Protein AF-A0A0F3GS63-F1 (afdb_monomer_lite)

Radius of gyration: 13.04 Å; chains: 1; bounding box: 34×26×33 Å

pLDDT: mean 95.09, std 3.08, range [76.19, 98.25]

Sequence (89 aa):
MVVAHPFRFSLDYGRYCYKLDIDGVEVHSSNTTPSAQQMARKLADHKQLFQLTASDGHSVSSIGQYHTLFPNSIETIEDLAAFIISCKV

Foldseek 3Di:
DEDELQPLPHPVSSVVVLVDDDLYYALEEPRHDPVSSVVRVVSCVVQQHHYFWAHPDPDPVSHPPIGDDDPDDDPDPVSVVVVSNVSGD

Organism: NCBI:txid29290

InterPro domains:
  IPR016195 Polymerase/histidinol phosphatase-like [SSF89550] (2-85)

Secondary structure (DSSP, 8-state):
-EE-STTSS-HHHHHHGGGS--SEEEEE-TT--HHHHHHHHHHHHHTT-EEEE----SSGGGTTSS----SS---SHHHHHHHHHHT--

Structure (mmCIF, N/CA/C/O backbone):
data_AF-A0A0F3GS63-F1
#
_entry.id   AF-A0A0F3GS63-F1
#
loop_
_atom_site.group_PDB
_atom_site.id
_atom_site.type_symbol
_atom_site.label_atom_id
_atom_site.label_alt_id
_atom_site.label_comp_id
_atom_site.label_asym_id
_atom_site.label_entity_id
_atom_site.label_seq_id
_atom_si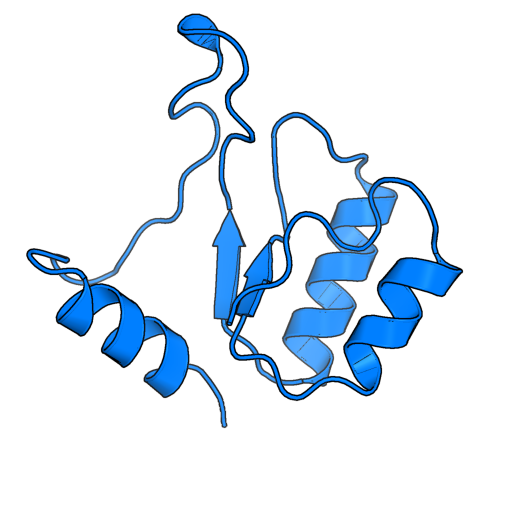te.pdbx_PDB_ins_code
_atom_site.Cartn_x
_atom_site.Cartn_y
_atom_site.Cartn_z
_atom_site.occupancy
_atom_site.B_iso_or_equiv
_atom_site.auth_seq_id
_atom_site.auth_comp_id
_atom_site.auth_asym_id
_atom_site.auth_atom_id
_atom_site.pdbx_PDB_model_num
ATOM 1 N N . MET A 1 1 ? -3.128 -8.901 6.795 1.00 87.12 1 MET A N 1
ATOM 2 C CA . MET A 1 1 ? -1.858 -9.008 6.045 1.00 87.12 1 MET A CA 1
ATOM 3 C C . MET A 1 1 ? -1.842 -8.030 4.875 1.00 87.12 1 MET A C 1
ATOM 5 O O . MET A 1 1 ? -2.754 -8.055 4.057 1.00 87.12 1 MET A O 1
ATOM 9 N N . VAL A 1 2 ? -0.805 -7.191 4.779 1.00 96.12 2 VAL A N 1
ATOM 10 C CA . VAL A 1 2 ? -0.578 -6.263 3.653 1.00 96.12 2 VAL A CA 1
ATOM 11 C C . VAL A 1 2 ? 0.597 -6.767 2.819 1.00 96.12 2 VAL A C 1
ATOM 13 O O . VAL A 1 2 ? 1.624 -7.138 3.384 1.00 96.12 2 VAL A O 1
ATOM 16 N N . VAL A 1 3 ? 0.465 -6.793 1.490 1.00 96.62 3 VAL A N 1
ATOM 17 C CA . VAL A 1 3 ? 1.575 -7.181 0.600 1.00 96.62 3 VAL A CA 1
ATOM 18 C C . VAL A 1 3 ? 2.442 -5.972 0.253 1.00 96.62 3 VAL A C 1
ATOM 20 O O . VAL A 1 3 ? 1.936 -4.965 -0.241 1.00 96.62 3 VAL A O 1
ATOM 23 N N . ALA A 1 4 ? 3.748 -6.075 0.499 1.00 95.69 4 ALA A N 1
ATOM 24 C CA . ALA A 1 4 ? 4.718 -5.022 0.203 1.00 95.69 4 ALA A CA 1
ATOM 25 C C . ALA A 1 4 ? 5.103 -5.025 -1.283 1.00 95.69 4 ALA A C 1
ATOM 27 O O . ALA A 1 4 ? 5.412 -6.084 -1.842 1.00 95.69 4 ALA A O 1
ATOM 28 N N . HIS A 1 5 ? 5.058 -3.842 -1.903 1.00 94.94 5 HIS A N 1
ATOM 29 C CA . HIS A 1 5 ? 5.459 -3.502 -3.271 1.00 94.94 5 HIS A CA 1
ATOM 30 C C . HIS A 1 5 ? 5.433 -4.704 -4.242 1.00 94.94 5 HIS A C 1
ATOM 32 O O . HIS A 1 5 ? 6.473 -5.099 -4.789 1.00 94.94 5 HIS A O 1
ATOM 38 N N . PRO A 1 6 ? 4.255 -5.326 -4.470 1.00 96.44 6 PRO A N 1
ATOM 39 C CA . PRO A 1 6 ? 4.167 -6.690 -5.007 1.00 96.44 6 PRO A CA 1
ATOM 40 C C . PRO A 1 6 ? 4.644 -6.814 -6.459 1.00 96.44 6 PRO A C 1
ATOM 42 O O . PRO A 1 6 ? 5.010 -7.896 -6.908 1.00 96.44 6 PRO A O 1
ATOM 45 N N . PHE A 1 7 ? 4.675 -5.700 -7.193 1.00 96.75 7 PHE A N 1
ATOM 46 C CA . PHE A 1 7 ? 5.104 -5.635 -8.591 1.00 96.75 7 PHE A CA 1
ATOM 47 C C . PHE A 1 7 ? 6.523 -5.070 -8.772 1.00 96.75 7 PHE A C 1
ATOM 49 O O . PHE A 1 7 ? 6.912 -4.788 -9.903 1.00 96.75 7 PHE A O 1
ATOM 56 N N . ARG A 1 8 ? 7.305 -4.892 -7.691 1.00 94.69 8 ARG A N 1
ATOM 57 C CA . ARG A 1 8 ? 8.652 -4.287 -7.752 1.00 94.69 8 ARG A CA 1
ATOM 58 C C . ARG A 1 8 ? 9.611 -5.045 -8.672 1.00 94.69 8 ARG A C 1
ATOM 60 O O . ARG A 1 8 ? 10.339 -4.417 -9.432 1.00 94.69 8 ARG A O 1
ATOM 67 N N . PHE A 1 9 ? 9.622 -6.375 -8.592 1.00 91.44 9 PHE A N 1
ATOM 68 C CA . PHE A 1 9 ? 10.605 -7.207 -9.299 1.00 91.44 9 PHE A CA 1
ATOM 69 C C . PHE A 1 9 ? 10.022 -8.044 -10.435 1.00 91.44 9 PHE A C 1
ATOM 71 O O . PHE A 1 9 ? 10.720 -8.334 -11.401 1.00 91.44 9 PHE A O 1
ATOM 78 N N . SER A 1 10 ? 8.764 -8.471 -10.320 1.00 92.38 10 SER A N 1
ATOM 79 C CA . SER A 1 10 ? 8.151 -9.381 -11.285 1.00 92.38 10 SER A CA 1
ATOM 80 C C . SER A 1 10 ? 6.653 -9.149 -11.375 1.00 92.38 10 SER A C 1
ATOM 82 O O . SER A 1 10 ? 5.946 -9.115 -10.365 1.00 92.38 10 SER A O 1
ATOM 84 N N . LEU A 1 11 ? 6.169 -9.044 -12.613 1.00 92.12 11 LEU A N 1
ATOM 85 C CA . LEU A 1 11 ? 4.743 -8.977 -12.897 1.00 92.12 11 LEU A CA 1
ATOM 86 C C . LEU A 1 11 ? 4.033 -10.266 -12.474 1.00 92.12 11 LEU A C 1
ATOM 88 O O . LEU A 1 11 ? 2.938 -10.207 -11.921 1.00 92.12 11 LEU A O 1
ATOM 92 N N . ASP A 1 12 ? 4.656 -11.419 -12.709 1.00 93.06 12 ASP A N 1
ATOM 93 C CA . ASP A 1 12 ? 4.038 -12.716 -12.441 1.00 93.06 12 ASP A CA 1
ATOM 94 C C . ASP A 1 12 ? 3.957 -13.015 -10.943 1.00 93.06 12 ASP A C 1
ATOM 96 O O . ASP A 1 12 ? 2.942 -13.536 -10.480 1.00 93.06 12 ASP A O 1
ATOM 100 N N . TYR A 1 13 ? 4.956 -12.596 -10.161 1.00 90.56 13 TYR A N 1
ATOM 101 C CA . TYR A 1 13 ? 4.877 -12.688 -8.700 1.00 90.56 13 TYR A CA 1
ATOM 102 C C . TYR A 1 13 ? 3.791 -11.770 -8.143 1.00 90.56 13 TYR A C 1
ATOM 104 O O . TYR A 1 13 ? 2.964 -12.220 -7.353 1.00 90.56 13 TYR A O 1
ATOM 112 N N . GLY A 1 14 ? 3.704 -10.526 -8.625 1.00 94.88 14 GLY A N 1
ATOM 113 C CA . GLY A 1 14 ? 2.629 -9.623 -8.216 1.00 94.88 14 GLY A CA 1
ATOM 114 C C . GLY A 1 14 ? 1.236 -10.126 -8.618 1.00 94.88 14 GLY A C 1
ATOM 115 O O . GLY A 1 14 ? 0.270 -9.956 -7.874 1.00 94.88 14 GLY A O 1
ATOM 116 N N . ARG A 1 15 ? 1.108 -10.826 -9.755 1.00 96.81 15 ARG A N 1
ATOM 117 C CA . ARG A 1 15 ? -0.156 -11.460 -10.173 1.00 96.81 15 ARG A CA 1
ATOM 118 C C . ARG A 1 15 ? -0.616 -12.562 -9.221 1.00 96.81 15 ARG A C 1
ATOM 120 O O . ARG A 1 15 ? -1.819 -12.801 -9.123 1.00 96.81 15 ARG A O 1
ATOM 127 N N . TYR A 1 16 ? 0.292 -13.209 -8.493 1.00 96.12 16 TYR A N 1
ATOM 128 C CA . TYR A 1 16 ? -0.090 -14.207 -7.495 1.00 96.12 16 TYR A CA 1
ATOM 129 C C . TYR A 1 16 ? -0.933 -13.598 -6.364 1.00 96.12 16 TYR A C 1
ATOM 131 O O . TYR A 1 16 ? -1.847 -14.252 -5.862 1.00 96.12 16 TYR A O 1
ATOM 139 N N . CYS A 1 17 ? -0.724 -12.316 -6.041 1.00 96.12 17 CYS A N 1
ATOM 140 C CA . CYS A 1 17 ? -1.490 -11.604 -5.017 1.00 96.12 17 CYS A CA 1
ATOM 141 C C . CYS A 1 17 ? -2.995 -11.514 -5.318 1.00 96.12 17 CYS A C 1
ATOM 143 O O . CYS A 1 17 ? -3.785 -11.368 -4.388 1.00 96.12 17 CYS A O 1
ATOM 145 N N . TYR A 1 18 ? -3.425 -11.677 -6.578 1.00 96.81 18 TYR A N 1
ATOM 146 C CA . TYR A 1 18 ? -4.856 -11.752 -6.906 1.00 96.81 18 TYR A CA 1
ATOM 147 C C . TYR A 1 18 ? -5.545 -12.951 -6.238 1.00 96.81 18 TYR A C 1
ATOM 149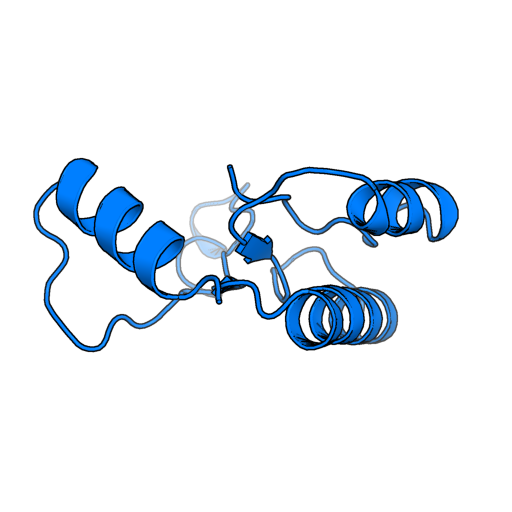 O O . TYR A 1 18 ? -6.718 -12.862 -5.874 1.00 96.81 18 TYR A O 1
ATOM 157 N N . LYS A 1 19 ? -4.805 -14.047 -6.034 1.00 96.12 19 LYS A N 1
ATOM 158 C CA . LYS A 1 19 ? -5.300 -15.308 -5.463 1.00 96.12 19 LYS A CA 1
ATOM 159 C C . LYS A 1 19 ? -5.197 -15.371 -3.938 1.00 96.12 19 LYS A C 1
ATOM 161 O O . LYS A 1 19 ? -5.720 -16.306 -3.346 1.00 96.12 19 LYS A O 1
ATOM 166 N N . LEU A 1 20 ? -4.499 -14.421 -3.317 1.00 95.25 20 LEU A N 1
ATOM 167 C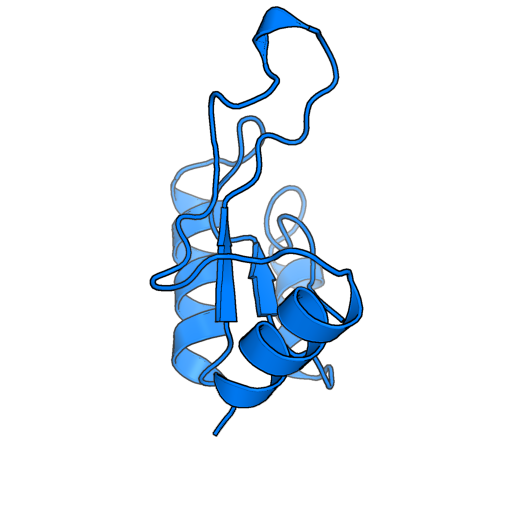 CA . LEU A 1 20 ? -4.296 -14.405 -1.873 1.00 95.25 20 LEU A CA 1
ATOM 168 C C . LEU A 1 20 ? -5.489 -13.776 -1.151 1.00 95.25 20 LEU A C 1
ATOM 170 O O . LEU A 1 20 ? -6.151 -12.871 -1.677 1.00 95.25 20 LEU A O 1
ATOM 174 N N . ASP A 1 21 ? -5.710 -14.240 0.077 1.00 95.50 21 ASP A N 1
ATOM 175 C CA . ASP A 1 21 ? -6.525 -13.543 1.062 1.00 95.50 21 ASP A CA 1
ATOM 176 C C . ASP A 1 21 ? -5.636 -12.538 1.807 1.00 95.50 21 ASP A C 1
ATOM 178 O O . ASP A 1 21 ? -4.774 -12.901 2.607 1.00 95.50 21 ASP A O 1
ATOM 182 N N . ILE A 1 22 ? -5.762 -11.271 1.427 1.00 95.88 22 ILE A N 1
ATOM 183 C CA . ILE A 1 22 ? -4.961 -10.145 1.917 1.00 95.88 22 ILE A CA 1
ATOM 184 C C . ILE A 1 22 ? -5.900 -8.995 2.262 1.00 95.88 22 ILE A C 1
ATOM 186 O O . ILE A 1 22 ? -7.030 -8.956 1.775 1.00 95.88 22 ILE A O 1
ATOM 190 N N . ASP A 1 23 ? -5.432 -8.070 3.091 1.00 97.69 23 ASP A N 1
ATOM 191 C CA . ASP A 1 23 ? -6.237 -6.953 3.608 1.00 97.69 23 ASP A CA 1
ATOM 192 C C . ASP A 1 23 ? -5.792 -5.6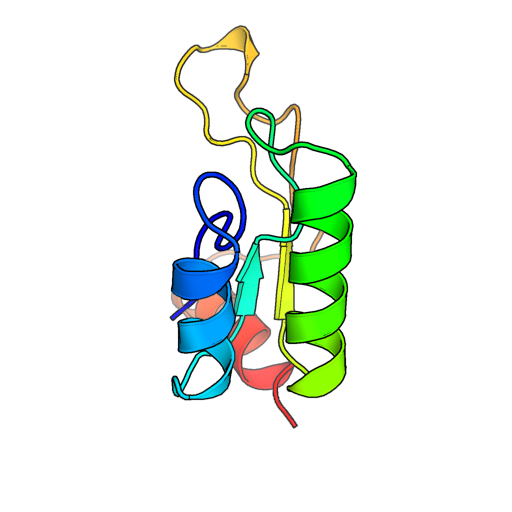07 3.033 1.00 97.69 23 ASP A C 1
ATOM 194 O O . ASP A 1 23 ? -6.534 -4.631 3.046 1.00 97.69 23 ASP A O 1
ATOM 198 N N . GLY A 1 24 ? -4.585 -5.557 2.467 1.00 97.69 24 GLY A N 1
ATOM 199 C CA . GLY A 1 24 ? -4.056 -4.356 1.847 1.00 97.69 24 GLY A CA 1
ATOM 200 C C . GLY A 1 24 ? -2.929 -4.627 0.864 1.00 97.69 24 GLY A C 1
ATOM 201 O O . GLY A 1 24 ? -2.355 -5.720 0.810 1.00 97.69 24 GLY A O 1
ATOM 202 N N . VAL A 1 25 ? -2.590 -3.589 0.111 1.00 97.94 25 VAL A N 1
ATOM 203 C CA . VAL A 1 25 ? -1.516 -3.581 -0.880 1.00 97.94 25 VAL A CA 1
ATOM 204 C C . VAL A 1 25 ? -0.698 -2.312 -0.703 1.00 97.94 25 VAL A C 1
ATOM 206 O O . VAL A 1 25 ? -1.256 -1.217 -0.668 1.00 97.94 25 VAL A O 1
ATOM 209 N N . GLU A 1 26 ? 0.624 -2.437 -0.642 1.00 97.94 26 GLU A N 1
ATOM 210 C CA . GLU A 1 26 ? 1.496 -1.277 -0.783 1.00 97.94 26 GLU A CA 1
ATOM 211 C C . GLU A 1 26 ? 1.531 -0.832 -2.250 1.00 97.94 26 GLU A C 1
ATOM 213 O O . GLU A 1 26 ? 1.981 -1.560 -3.141 1.00 97.94 26 GLU A O 1
ATOM 218 N N . VAL A 1 27 ? 1.032 0.376 -2.501 1.00 97.62 27 VAL A N 1
ATOM 219 C CA . VAL A 1 27 ? 0.877 0.948 -3.842 1.00 97.62 27 VAL A CA 1
ATOM 220 C C . VAL A 1 27 ? 1.980 1.934 -4.208 1.00 97.62 27 VAL A C 1
ATOM 222 O O . VAL A 1 27 ? 2.097 2.307 -5.378 1.00 97.62 27 VAL A O 1
ATOM 225 N N . HIS A 1 28 ? 2.776 2.371 -3.230 1.00 95.75 28 HIS A N 1
ATOM 226 C CA . HIS A 1 28 ? 3.848 3.334 -3.438 1.00 95.75 28 HIS A CA 1
ATOM 227 C C . HIS A 1 28 ? 4.929 3.214 -2.359 1.00 95.75 28 HIS A C 1
ATOM 229 O O . HIS A 1 28 ? 4.621 3.167 -1.170 1.00 95.75 28 HIS A O 1
ATOM 235 N N . SER A 1 29 ? 6.188 3.205 -2.795 1.00 94.06 29 SER A N 1
ATOM 236 C CA . SER A 1 29 ? 7.364 3.339 -1.937 1.00 94.06 29 SER A CA 1
ATOM 237 C C . SER A 1 29 ? 8.550 3.922 -2.699 1.00 94.06 29 SER A C 1
ATOM 239 O O . SER A 1 29 ? 8.520 4.001 -3.934 1.00 94.06 29 SER A O 1
ATOM 241 N N . SER A 1 30 ? 9.631 4.240 -1.977 1.00 90.75 30 SER A N 1
ATOM 242 C CA . SER A 1 30 ? 10.904 4.732 -2.534 1.00 90.75 30 SER A CA 1
ATOM 243 C C . SER A 1 30 ? 11.525 3.804 -3.582 1.00 90.75 30 SER A C 1
ATOM 245 O O . SER A 1 30 ? 12.412 4.213 -4.325 1.00 90.75 30 SER A O 1
ATOM 247 N N . ASN A 1 31 ? 11.080 2.547 -3.635 1.00 87.44 31 ASN A N 1
ATOM 248 C CA . ASN A 1 31 ? 11.715 1.468 -4.382 1.00 87.44 31 ASN A CA 1
ATOM 249 C C . ASN A 1 31 ? 10.810 0.870 -5.469 1.00 87.44 31 ASN A C 1
ATOM 251 O O . ASN A 1 31 ? 1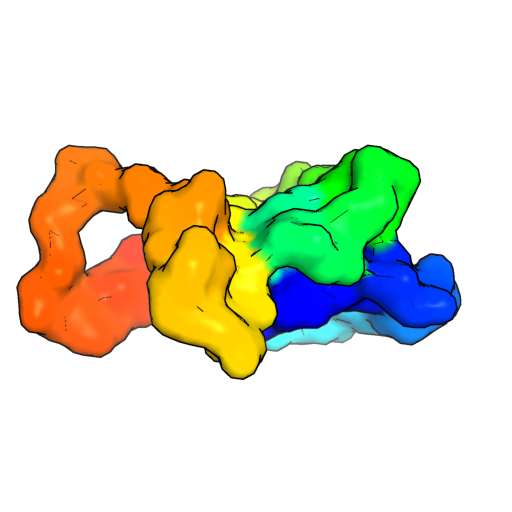0.932 -0.303 -5.824 1.00 87.44 31 ASN A O 1
ATOM 255 N N . THR A 1 32 ? 9.856 1.655 -5.973 1.00 93.38 32 THR A N 1
ATOM 256 C CA . THR A 1 32 ? 8.871 1.207 -6.968 1.00 93.38 32 THR A CA 1
ATOM 257 C C . THR A 1 32 ? 8.889 2.082 -8.212 1.00 93.38 32 THR A C 1
ATOM 259 O O . THR A 1 32 ? 8.975 3.303 -8.132 1.00 93.38 32 THR A O 1
ATOM 262 N N . THR A 1 33 ? 8.773 1.461 -9.386 1.00 95.44 33 THR A N 1
ATOM 263 C CA . THR A 1 33 ? 8.616 2.181 -10.656 1.00 95.44 33 THR A CA 1
ATOM 264 C C . THR A 1 33 ? 7.158 2.617 -10.858 1.00 95.44 33 THR A C 1
ATOM 266 O O . THR A 1 33 ? 6.250 1.962 -10.338 1.00 95.44 33 THR A O 1
ATOM 269 N N . PRO A 1 34 ? 6.877 3.656 -11.671 1.00 96.00 34 PRO A N 1
ATOM 270 C CA . PRO A 1 34 ? 5.503 4.092 -11.939 1.00 96.00 34 PRO A CA 1
ATOM 271 C C . PRO A 1 34 ? 4.587 2.981 -12.480 1.00 96.00 34 PRO A C 1
ATOM 273 O O . PRO A 1 34 ? 3.410 2.914 -12.123 1.00 96.00 34 PRO A O 1
ATOM 276 N N . SER A 1 35 ? 5.125 2.072 -13.301 1.00 96.19 35 SER A N 1
ATOM 277 C CA . SER A 1 35 ? 4.380 0.919 -13.815 1.00 96.19 35 SER A CA 1
ATOM 278 C C . SER A 1 35 ? 4.042 -0.088 -12.713 1.00 96.19 35 SER A C 1
ATOM 280 O O . SER A 1 35 ? 2.898 -0.535 -12.634 1.00 96.19 35 SER A O 1
ATOM 282 N N . ALA A 1 36 ? 4.986 -0.403 -11.819 1.00 96.81 36 ALA A N 1
ATOM 283 C CA . ALA A 1 36 ? 4.739 -1.283 -10.676 1.00 96.81 36 ALA A CA 1
ATOM 284 C C . ALA A 1 36 ? 3.669 -0.704 -9.738 1.00 96.81 36 ALA A C 1
ATOM 286 O O . ALA A 1 36 ? 2.748 -1.416 -9.335 1.00 96.81 36 ALA A O 1
ATOM 287 N N . GLN A 1 37 ? 3.736 0.599 -9.458 1.00 97.38 37 GLN A N 1
ATOM 288 C CA . GLN A 1 37 ? 2.739 1.298 -8.643 1.00 97.38 37 GLN A CA 1
ATOM 289 C C . GLN A 1 37 ? 1.347 1.272 -9.286 1.00 97.38 37 GLN A C 1
ATOM 291 O O . GLN A 1 37 ? 0.347 1.028 -8.613 1.00 97.38 37 GLN A O 1
ATOM 296 N N . GLN A 1 38 ? 1.261 1.491 -10.604 1.00 97.56 38 GLN A N 1
ATOM 297 C CA . GLN A 1 38 ? -0.008 1.407 -11.329 1.00 97.56 38 GLN A CA 1
ATOM 298 C C . GLN A 1 38 ? -0.616 0.002 -11.231 1.00 97.56 38 GLN A C 1
ATOM 300 O O . GLN A 1 38 ? -1.825 -0.134 -11.052 1.00 97.56 38 GLN A O 1
ATOM 305 N N . MET A 1 39 ? 0.204 -1.044 -11.328 1.00 98.12 39 MET A N 1
ATOM 306 C CA . MET A 1 39 ? -0.263 -2.425 -11.188 1.00 98.12 39 MET A CA 1
ATOM 307 C C . MET A 1 39 ? -0.704 -2.749 -9.757 1.00 98.12 39 MET A C 1
ATOM 309 O O . MET A 1 39 ? -1.717 -3.426 -9.578 1.00 98.12 39 MET A O 1
ATOM 313 N N . ALA A 1 40 ? 0.002 -2.230 -8.750 1.00 97.88 40 ALA A N 1
ATOM 314 C CA . ALA A 1 40 ? -0.383 -2.363 -7.348 1.00 97.88 40 ALA A CA 1
ATOM 315 C C . ALA A 1 40 ? -1.734 -1.689 -7.060 1.00 97.88 40 ALA A C 1
ATOM 317 O O . ALA A 1 40 ? -2.597 -2.311 -6.444 1.00 97.88 40 ALA A O 1
ATOM 318 N N . ARG A 1 41 ? -1.963 -0.476 -7.588 1.00 98.25 41 ARG A N 1
ATOM 319 C CA . ARG A 1 41 ? -3.269 0.207 -7.508 1.00 98.25 41 ARG A CA 1
ATOM 320 C C . ARG A 1 41 ? -4.379 -0.612 -8.160 1.00 98.25 41 ARG A C 1
ATOM 322 O O . ARG A 1 41 ? -5.382 -0.877 -7.517 1.00 98.25 41 ARG A O 1
ATOM 329 N N . LYS A 1 42 ? -4.153 -1.133 -9.373 1.00 98.00 42 LYS A N 1
ATOM 330 C CA . LYS A 1 42 ? -5.126 -2.011 -10.053 1.00 98.00 42 LYS A CA 1
ATOM 331 C C . LYS A 1 42 ? -5.495 -3.244 -9.224 1.00 98.00 42 LYS A C 1
ATOM 333 O O . LYS A 1 42 ? -6.660 -3.624 -9.208 1.00 98.00 42 LYS A O 1
ATOM 338 N N . LEU A 1 43 ? -4.524 -3.870 -8.554 1.00 97.38 43 LEU A N 1
ATOM 339 C CA . LEU A 1 43 ? -4.785 -4.996 -7.652 1.00 97.38 43 LEU A CA 1
ATOM 340 C C . LEU A 1 43 ? -5.649 -4.565 -6.459 1.00 97.38 43 LEU A C 1
ATOM 342 O O . LEU A 1 43 ? -6.616 -5.255 -6.138 1.00 97.38 43 LEU A O 1
ATOM 346 N N . ALA A 1 44 ? -5.297 -3.450 -5.814 1.00 97.62 44 ALA A N 1
ATOM 347 C CA . ALA A 1 44 ? -6.034 -2.937 -4.666 1.00 97.62 44 ALA A CA 1
ATOM 348 C C . ALA A 1 44 ? -7.474 -2.565 -5.040 1.00 97.62 44 ALA A C 1
ATOM 350 O O . ALA A 1 44 ? -8.400 -2.998 -4.363 1.00 97.62 44 ALA A O 1
ATOM 351 N N . ASP A 1 45 ? -7.665 -1.859 -6.155 1.00 97.38 45 ASP A N 1
ATOM 352 C CA . ASP A 1 45 ? -8.981 -1.469 -6.663 1.00 97.38 45 ASP A CA 1
ATOM 353 C C . ASP A 1 45 ? -9.823 -2.702 -7.024 1.00 97.38 45 ASP A C 1
ATOM 355 O O . ASP A 1 45 ? -10.994 -2.789 -6.664 1.00 97.38 45 ASP A O 1
ATOM 359 N N . HIS A 1 46 ? -9.220 -3.694 -7.693 1.00 96.75 46 HIS A N 1
ATOM 360 C CA . HIS A 1 46 ? -9.912 -4.919 -8.100 1.00 96.75 46 HIS A CA 1
ATOM 361 C C . HIS A 1 46 ? -10.418 -5.744 -6.912 1.00 96.75 46 HIS A C 1
ATOM 363 O O . HIS A 1 46 ? -11.494 -6.331 -6.993 1.00 96.75 46 HIS A O 1
ATOM 369 N N . LYS A 1 47 ? -9.637 -5.813 -5.830 1.00 96.00 47 LYS A N 1
ATOM 370 C CA . LYS A 1 47 ? -9.976 -6.581 -4.622 1.00 96.00 47 LYS A CA 1
ATOM 371 C C . LYS A 1 47 ? -10.586 -5.720 -3.508 1.00 96.00 47 LYS A C 1
ATOM 373 O O . LYS A 1 47 ? -10.791 -6.248 -2.423 1.00 96.00 47 LYS A O 1
ATOM 378 N N . GLN A 1 48 ? -10.826 -4.430 -3.763 1.00 96.56 48 GLN A N 1
ATOM 379 C CA . GLN A 1 48 ? -11.313 -3.452 -2.782 1.00 96.56 48 GLN A CA 1
ATOM 380 C C . GLN A 1 48 ? -10.502 -3.483 -1.475 1.00 96.56 48 GLN A C 1
ATOM 382 O O . GLN A 1 48 ? -11.047 -3.618 -0.386 1.00 96.56 48 GLN A O 1
ATOM 387 N N . LEU A 1 49 ? -9.175 -3.418 -1.595 1.00 97.44 49 LEU A N 1
ATOM 388 C CA . LEU A 1 49 ? -8.245 -3.528 -0.469 1.00 97.44 49 LEU A CA 1
ATOM 389 C C . LEU A 1 49 ? -7.734 -2.168 -0.012 1.00 97.44 49 LEU A C 1
ATOM 391 O O . LEU A 1 49 ? -7.649 -1.217 -0.793 1.00 97.44 49 LEU A O 1
ATOM 395 N N . PHE A 1 50 ? -7.275 -2.115 1.237 1.00 97.75 50 PHE A N 1
ATOM 396 C CA . PHE A 1 50 ? -6.572 -0.953 1.758 1.00 97.75 50 PHE A CA 1
ATOM 397 C C . PHE A 1 50 ? -5.307 -0.641 0.940 1.00 97.75 50 PHE A C 1
ATOM 399 O O . PHE A 1 50 ? -4.486 -1.522 0.671 1.00 97.75 50 PHE A O 1
ATOM 406 N N . GLN A 1 51 ? -5.127 0.627 0.566 1.00 97.75 51 GLN A N 1
ATOM 407 C CA . GLN A 1 51 ? -3.950 1.098 -0.162 1.00 97.75 51 GLN A CA 1
ATOM 408 C C . GLN A 1 51 ? -2.944 1.712 0.810 1.00 97.75 51 GLN A C 1
ATOM 410 O O . GLN A 1 51 ? -3.180 2.779 1.372 1.00 97.75 51 GLN A O 1
ATOM 415 N N . LEU A 1 52 ? -1.805 1.045 0.979 1.00 96.94 52 LEU A N 1
ATOM 416 C CA . LEU A 1 52 ? -0.707 1.498 1.826 1.00 96.94 52 LEU A CA 1
ATOM 417 C C . LEU A 1 52 ? 0.353 2.227 0.988 1.00 96.94 52 LEU A C 1
ATOM 419 O O . LEU A 1 52 ? 0.698 1.814 -0.118 1.00 96.94 52 LEU A O 1
ATOM 423 N N . THR A 1 53 ? 0.919 3.289 1.541 1.00 97.12 53 THR A N 1
ATOM 424 C CA . THR A 1 53 ? 2.156 3.920 1.070 1.00 97.12 53 THR A CA 1
ATOM 425 C C . THR A 1 53 ? 3.172 3.925 2.210 1.00 97.12 53 THR A C 1
ATOM 427 O O . THR A 1 53 ? 2.862 4.393 3.309 1.00 97.12 53 THR A O 1
ATOM 430 N N . ALA A 1 54 ? 4.373 3.400 1.974 1.00 96.06 54 ALA A N 1
ATOM 431 C CA . ALA A 1 54 ? 5.434 3.346 2.978 1.00 96.06 54 ALA A CA 1
ATOM 432 C C . ALA A 1 54 ? 6.808 3.574 2.342 1.00 96.06 54 ALA A C 1
ATOM 434 O O . ALA A 1 54 ? 6.988 3.470 1.133 1.00 96.06 54 ALA A O 1
ATOM 435 N N . SER A 1 55 ? 7.798 3.955 3.146 1.00 95.00 55 SER A N 1
ATOM 436 C CA . SER A 1 55 ? 9.089 4.405 2.620 1.00 95.00 55 SER A CA 1
ATOM 437 C C . SER A 1 55 ? 10.038 3.298 2.176 1.00 95.00 55 SER A C 1
ATOM 439 O O . SER A 1 55 ? 11.003 3.624 1.487 1.00 95.00 55 SER A O 1
ATOM 441 N N . ASP A 1 56 ? 9.807 2.037 2.556 1.00 93.50 56 ASP A N 1
ATOM 442 C CA . ASP A 1 56 ? 10.792 0.948 2.407 1.00 93.50 56 ASP A CA 1
ATOM 443 C C . ASP A 1 56 ? 12.187 1.397 2.901 1.00 93.50 56 ASP A C 1
ATOM 445 O O . ASP A 1 56 ? 13.191 1.382 2.182 1.00 93.50 56 ASP A O 1
ATOM 449 N N . GLY A 1 57 ? 12.211 1.962 4.114 1.00 92.56 57 GLY A N 1
ATOM 450 C CA . GLY A 1 57 ? 13.324 2.783 4.577 1.00 92.56 57 GLY A CA 1
ATOM 451 C C . GLY A 1 57 ? 14.577 1.972 4.907 1.00 92.56 57 GLY A C 1
ATOM 452 O O . GLY A 1 57 ? 14.603 1.269 5.910 1.00 92.56 57 GLY A O 1
ATOM 453 N N . HIS A 1 58 ? 15.632 2.126 4.103 1.00 94.12 58 HIS A N 1
ATOM 454 C CA . HIS A 1 58 ? 16.950 1.503 4.321 1.00 94.12 58 HIS A CA 1
ATOM 455 C C . HIS A 1 58 ? 18.026 2.511 4.771 1.00 94.12 58 HIS A C 1
ATOM 457 O O . HIS A 1 58 ? 19.158 2.136 5.072 1.00 94.12 58 HIS A O 1
ATOM 463 N N . SER A 1 59 ? 17.682 3.801 4.822 1.00 94.19 59 SER A N 1
ATOM 464 C CA . SER A 1 59 ? 18.521 4.886 5.340 1.00 94.19 59 SER A CA 1
ATOM 465 C C . SER A 1 59 ? 17.670 5.896 6.114 1.00 94.19 59 SER A C 1
ATOM 467 O O . SER A 1 59 ? 16.483 6.059 5.829 1.00 94.19 59 SER A O 1
ATOM 469 N N . VAL A 1 60 ? 18.268 6.629 7.059 1.00 94.56 60 VAL A N 1
ATOM 470 C CA . VAL A 1 60 ? 17.548 7.638 7.866 1.00 94.56 60 VAL A CA 1
ATOM 471 C C . VAL A 1 60 ? 16.840 8.671 6.985 1.00 94.56 60 VAL A C 1
ATOM 473 O O . VAL A 1 60 ? 15.707 9.043 7.262 1.00 94.56 60 VAL A O 1
ATOM 476 N N . SER A 1 61 ? 17.470 9.083 5.882 1.00 92.69 61 SER A N 1
ATOM 477 C CA . SER A 1 61 ? 16.906 10.071 4.958 1.00 92.69 61 SER A CA 1
ATOM 478 C C . SER A 1 61 ? 15.676 9.585 4.188 1.00 92.69 61 SER A C 1
ATOM 480 O O . SER A 1 61 ? 14.932 10.415 3.672 1.00 92.69 61 SER A O 1
ATOM 482 N N . SER A 1 62 ? 15.462 8.269 4.092 1.00 91.44 62 SER A N 1
ATOM 483 C CA . SER A 1 62 ? 14.307 7.685 3.397 1.00 91.44 62 SER A CA 1
ATOM 484 C C . SER A 1 62 ? 13.065 7.569 4.283 1.00 91.44 62 SER A C 1
ATOM 486 O O . SER A 1 62 ? 11.950 7.528 3.766 1.00 91.44 62 SER A O 1
ATOM 488 N N . ILE A 1 63 ? 13.227 7.547 5.610 1.00 93.12 63 ILE A N 1
ATOM 489 C CA . ILE A 1 63 ? 12.116 7.372 6.552 1.00 93.12 63 ILE A CA 1
ATOM 490 C C . ILE A 1 63 ? 11.136 8.545 6.420 1.00 93.12 63 ILE A C 1
ATOM 492 O O . ILE A 1 63 ? 11.525 9.708 6.484 1.00 93.12 63 ILE A O 1
ATOM 496 N N . GLY A 1 64 ? 9.853 8.232 6.224 1.00 91.88 64 GLY A N 1
ATOM 497 C CA . GLY A 1 64 ? 8.774 9.224 6.155 1.00 91.88 64 GLY A CA 1
ATOM 498 C C . GLY A 1 64 ? 8.617 9.950 4.813 1.00 91.88 64 GLY A C 1
ATOM 499 O O . GLY A 1 64 ? 7.608 10.631 4.629 1.00 91.88 64 GLY A O 1
ATOM 500 N N . GLN A 1 65 ? 9.533 9.763 3.848 1.00 92.81 65 GLN A N 1
ATOM 501 C CA . GLN A 1 65 ? 9.371 10.305 2.483 1.00 92.81 65 GLN A CA 1
ATOM 502 C C . GLN A 1 65 ? 8.077 9.822 1.820 1.00 92.81 65 GLN A C 1
ATOM 504 O O . GLN A 1 65 ? 7.441 10.553 1.066 1.00 92.81 65 GLN A O 1
ATOM 509 N N . TYR A 1 66 ? 7.681 8.597 2.157 1.00 94.69 66 TYR A N 1
ATOM 510 C CA . TYR A 1 66 ? 6.399 8.005 1.820 1.00 94.69 66 TYR A CA 1
ATOM 511 C C . TYR A 1 66 ? 5.734 7.560 3.113 1.00 94.69 66 TYR A C 1
ATOM 513 O O . TYR A 1 66 ? 6.362 6.913 3.955 1.00 94.69 66 TYR A O 1
ATOM 521 N N . HIS A 1 67 ? 4.469 7.922 3.264 1.00 95.06 67 HIS A N 1
ATOM 522 C CA . HIS A 1 67 ? 3.677 7.620 4.443 1.00 95.06 67 HIS A CA 1
ATOM 523 C C . HIS A 1 67 ? 2.211 7.447 4.055 1.00 95.06 67 HIS A C 1
ATOM 525 O O . HIS A 1 67 ? 1.766 7.904 3.001 1.00 95.06 67 HIS A O 1
ATOM 531 N N . THR A 1 68 ? 1.465 6.788 4.934 1.00 96.25 68 THR A N 1
ATOM 532 C CA . THR A 1 68 ? 0.014 6.672 4.826 1.00 96.25 68 THR A CA 1
ATOM 533 C C . THR A 1 68 ? -0.625 7.610 5.834 1.00 96.25 68 THR A C 1
ATOM 535 O O . THR A 1 68 ? -0.240 7.615 7.001 1.00 96.25 68 THR A O 1
ATOM 538 N N . LEU A 1 69 ? -1.575 8.421 5.374 1.00 95.38 69 L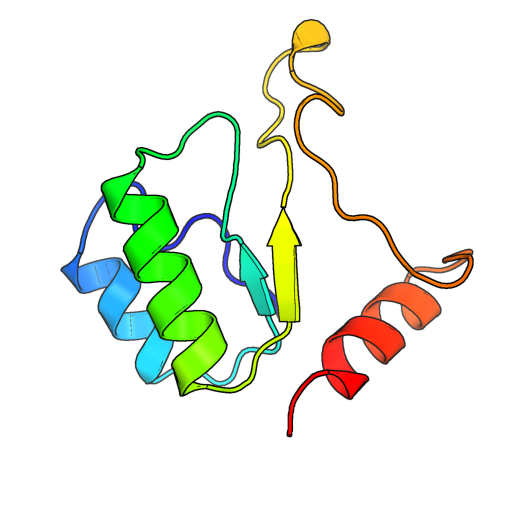EU A N 1
ATOM 539 C CA . LEU A 1 69 ? -2.371 9.280 6.242 1.00 95.38 69 LEU A CA 1
ATOM 540 C C . LEU A 1 69 ? -3.635 8.533 6.658 1.00 95.38 69 LEU A C 1
ATOM 542 O O . LEU A 1 69 ? -4.348 7.996 5.810 1.00 95.38 69 LEU A O 1
ATOM 546 N N . PHE A 1 70 ? -3.909 8.529 7.958 1.00 95.12 70 PHE A N 1
ATOM 547 C CA . PHE A 1 70 ? -5.125 7.964 8.526 1.00 95.12 70 PHE A CA 1
ATOM 548 C C . PHE A 1 70 ? -6.086 9.098 8.899 1.00 95.12 70 PHE A C 1
ATOM 550 O O . PHE A 1 70 ? -5.635 10.153 9.350 1.00 95.12 70 PHE A O 1
ATOM 557 N N . PRO A 1 71 ? -7.404 8.917 8.704 1.00 92.88 71 PRO A N 1
ATOM 558 C CA . PRO A 1 71 ? -8.388 9.951 9.023 1.00 92.88 71 PRO A CA 1
ATOM 559 C C . PRO A 1 71 ? -8.536 10.184 10.533 1.00 92.88 71 PRO A C 1
ATOM 561 O O . PRO A 1 71 ? -8.920 11.272 10.947 1.00 92.88 71 PRO A O 1
ATOM 564 N N . ASN A 1 72 ? -8.221 9.169 11.340 1.00 93.06 72 ASN A N 1
ATOM 565 C CA . ASN A 1 72 ? -8.249 9.206 12.797 1.00 93.06 72 ASN A CA 1
ATOM 566 C C . ASN A 1 72 ? -6.864 8.851 13.346 1.00 93.06 72 ASN A C 1
ATOM 568 O O . ASN A 1 72 ? -6.052 8.249 12.637 1.00 93.06 72 ASN A O 1
ATOM 572 N N . SER A 1 73 ? -6.615 9.195 14.612 1.00 95.50 73 SER A N 1
ATOM 573 C CA . SER A 1 73 ? -5.393 8.756 15.286 1.00 95.50 73 SER A CA 1
ATOM 574 C C . SER A 1 73 ? -5.350 7.232 15.396 1.00 95.50 73 SER A C 1
ATOM 576 O O . SER A 1 73 ? -6.376 6.589 15.620 1.00 95.50 73 SER A O 1
ATOM 578 N N . ILE A 1 74 ? -4.152 6.679 15.238 1.00 96.44 74 ILE A N 1
ATOM 579 C CA . ILE A 1 74 ? -3.838 5.265 15.424 1.00 96.44 74 ILE A CA 1
ATOM 580 C C . ILE A 1 74 ? -2.877 5.210 16.610 1.00 96.44 74 ILE A C 1
ATOM 582 O O . ILE A 1 74 ? -1.710 5.573 16.469 1.00 96.44 74 ILE A O 1
ATOM 586 N N . GLU A 1 75 ? -3.376 4.813 17.778 1.00 97.38 75 GLU A N 1
ATOM 587 C CA . GLU A 1 75 ? -2.602 4.809 19.029 1.00 97.38 75 GLU A CA 1
ATOM 588 C C . GLU A 1 75 ? -2.005 3.425 19.316 1.00 97.38 75 GLU A C 1
ATOM 590 O O . GLU A 1 75 ? -0.990 3.295 20.003 1.00 97.38 75 GLU A O 1
ATOM 595 N N . THR A 1 76 ? -2.632 2.377 18.775 1.00 97.75 76 THR A N 1
ATOM 596 C CA . THR A 1 76 ? -2.257 0.978 18.995 1.00 97.75 76 THR A CA 1
ATOM 597 C C . THR A 1 76 ? -2.125 0.195 17.688 1.00 97.75 76 THR A C 1
ATOM 599 O O . THR A 1 76 ? -2.561 0.619 16.614 1.00 97.75 76 THR A O 1
ATOM 602 N N . ILE A 1 77 ? -1.512 -0.987 17.772 1.00 96.44 77 ILE A N 1
ATOM 603 C CA . ILE A 1 77 ? -1.421 -1.915 16.634 1.00 96.44 77 ILE A CA 1
ATOM 604 C C . ILE A 1 77 ? -2.814 -2.463 16.297 1.00 96.44 77 ILE A C 1
ATOM 606 O O . ILE A 1 77 ? -3.128 -2.699 15.130 1.00 96.44 77 ILE A O 1
ATOM 610 N N . GLU A 1 78 ? -3.658 -2.636 17.308 1.00 97.00 78 GLU A N 1
ATOM 611 C CA . GLU A 1 78 ? -5.039 -3.080 17.182 1.00 97.00 78 GLU A CA 1
ATOM 612 C C . GLU A 1 78 ? -5.881 -2.066 16.399 1.00 97.00 78 GLU A C 1
ATOM 614 O O . GLU A 1 78 ? -6.614 -2.475 15.497 1.00 97.00 78 GLU A O 1
ATOM 619 N N . ASP A 1 79 ? -5.718 -0.762 16.656 1.00 96.81 79 ASP A N 1
ATOM 620 C CA . ASP A 1 79 ? -6.377 0.303 15.882 1.00 96.81 79 ASP A CA 1
ATOM 621 C C . ASP A 1 79 ? -5.975 0.238 14.406 1.00 96.81 79 ASP A C 1
ATOM 623 O O . ASP A 1 79 ? -6.823 0.299 13.510 1.00 96.81 79 ASP A O 1
ATOM 627 N N . LEU A 1 80 ? -4.672 0.062 14.148 1.00 96.25 80 LEU A N 1
ATOM 628 C CA . LEU A 1 80 ? -4.138 -0.064 12.795 1.00 96.25 80 LEU A CA 1
ATOM 629 C C . LEU A 1 80 ? -4.742 -1.274 12.076 1.00 96.25 80 LEU A C 1
ATOM 631 O O . LEU A 1 80 ? -5.208 -1.158 10.940 1.00 96.25 80 LEU A O 1
ATOM 635 N N . ALA A 1 81 ? -4.738 -2.437 12.728 1.00 95.88 81 ALA A N 1
ATOM 636 C CA . ALA A 1 81 ? -5.264 -3.669 12.158 1.00 95.88 81 ALA A CA 1
ATOM 637 C C . ALA A 1 81 ? -6.771 -3.562 11.889 1.00 95.88 81 ALA A C 1
ATOM 639 O O . ALA A 1 81 ? -7.218 -3.901 10.791 1.00 95.88 81 ALA A O 1
ATOM 640 N N . ALA A 1 82 ? -7.539 -3.046 12.852 1.00 95.44 82 ALA A N 1
ATOM 641 C CA . ALA A 1 82 ? -8.978 -2.850 12.719 1.00 95.44 82 ALA A CA 1
ATOM 642 C C . ALA A 1 82 ? -9.312 -1.908 11.556 1.00 95.44 82 ALA A C 1
ATOM 644 O O . ALA A 1 82 ? -10.177 -2.228 10.739 1.00 95.44 82 ALA A O 1
ATOM 645 N N . PHE A 1 83 ? -8.588 -0.791 11.428 1.00 96.50 83 PHE A N 1
ATOM 646 C CA . PHE A 1 83 ? -8.777 0.148 10.326 1.00 96.50 83 PHE A CA 1
ATOM 647 C C . PHE A 1 83 ? -8.516 -0.509 8.964 1.00 96.50 83 PHE A C 1
ATOM 649 O O . PHE A 1 83 ? -9.366 -0.439 8.074 1.00 96.50 83 PHE A O 1
ATOM 656 N N . ILE A 1 84 ? -7.377 -1.194 8.809 1.00 96.38 84 ILE A N 1
ATOM 657 C CA . ILE A 1 84 ? -7.011 -1.865 7.551 1.00 96.38 84 ILE A CA 1
ATOM 658 C C . ILE A 1 84 ? -8.063 -2.912 7.168 1.00 96.38 84 ILE A C 1
ATOM 660 O O . ILE A 1 84 ? -8.510 -2.937 6.023 1.00 96.38 84 ILE A O 1
ATOM 664 N N . ILE A 1 85 ? -8.488 -3.747 8.121 1.00 95.56 85 ILE A N 1
ATOM 665 C CA . ILE A 1 85 ? -9.491 -4.794 7.884 1.00 95.56 85 ILE A CA 1
ATOM 666 C C . ILE A 1 85 ? -10.846 -4.176 7.513 1.00 95.56 85 ILE A C 1
ATOM 668 O O . ILE A 1 85 ? -11.505 -4.671 6.604 1.00 95.56 85 ILE A O 1
ATOM 672 N N . SER A 1 86 ? -11.240 -3.066 8.148 1.00 94.69 86 SER A N 1
ATOM 673 C CA . SER A 1 86 ? -12.514 -2.386 7.863 1.00 94.69 86 SER A CA 1
ATOM 674 C C . SER A 1 86 ? -12.622 -1.806 6.447 1.00 94.69 86 SER A C 1
ATOM 676 O O . SER A 1 86 ? -13.725 -1.534 5.981 1.00 94.69 86 SER A O 1
ATOM 678 N N . CYS A 1 87 ? -11.492 -1.610 5.759 1.00 92.94 87 CYS A N 1
ATOM 679 C CA . CYS A 1 87 ? -11.462 -1.093 4.389 1.00 92.94 87 CYS A CA 1
ATOM 680 C C . CYS A 1 87 ? -11.797 -2.158 3.334 1.00 92.94 87 CYS A C 1
ATOM 682 O O . CYS A 1 87 ? -12.060 -1.805 2.186 1.00 92.94 87 CYS A O 1
ATOM 684 N N . LYS A 1 88 ? -11.744 -3.441 3.705 1.00 89.12 88 LYS A N 1
ATOM 685 C CA . LYS A 1 88 ? -12.036 -4.570 2.824 1.00 89.12 88 LYS A CA 1
ATOM 686 C C . LYS A 1 88 ? -13.544 -4.824 2.795 1.00 89.12 88 LYS A C 1
ATOM 688 O O . LYS A 1 88 ? -14.155 -4.971 3.852 1.00 89.12 88 LYS A O 1
ATOM 693 N N . VAL A 1 89 ? -14.121 -4.857 1.592 1.00 76.19 89 VAL A N 1
ATOM 694 C CA . VAL A 1 89 ? -15.558 -5.108 1.343 1.00 76.19 89 VAL A CA 1
ATOM 695 C C . VAL A 1 89 ? -15.826 -6.594 1.130 1.00 76.19 89 VAL A C 1
ATOM 697 O O . VAL A 1 89 ? -14.998 -7.250 0.458 1.00 76.19 89 VAL A O 1
#